Protein AF-A0A4U1FPP0-F1 (afdb_monomer)

Structure (mmCIF, N/CA/C/O backbone):
data_AF-A0A4U1FPP0-F1
#
_entry.id   AF-A0A4U1FPP0-F1
#
loop_
_atom_site.group_PDB
_atom_site.id
_atom_site.type_symbol
_atom_site.label_atom_id
_atom_site.label_alt_id
_atom_site.label_comp_id
_atom_site.label_asym_id
_atom_site.label_entity_id
_atom_site.label_seq_id
_atom_site.pdbx_PDB_ins_code
_atom_site.Cartn_x
_atom_site.Cartn_y
_atom_site.Cartn_z
_atom_site.occupancy
_atom_site.B_iso_or_equiv
_atom_site.auth_seq_id
_atom_site.auth_comp_id
_atom_site.auth_asym_id
_atom_site.auth_atom_id
_atom_site.pdbx_PDB_model_num
ATOM 1 N N . GLU A 1 1 ? 15.899 5.140 11.734 1.00 36.69 1 GLU A N 1
ATOM 2 C CA . GLU A 1 1 ? 16.759 6.018 10.917 1.00 36.69 1 GLU A CA 1
ATOM 3 C C . GLU A 1 1 ? 15.882 7.081 10.274 1.00 36.69 1 GLU A C 1
ATOM 5 O O . GLU A 1 1 ? 15.054 6.754 9.434 1.00 36.69 1 GLU A O 1
ATOM 10 N N . GLY A 1 2 ? 15.950 8.312 10.783 1.00 41.44 2 GLY A N 1
ATOM 11 C CA . GLY A 1 2 ? 15.238 9.457 10.219 1.00 41.44 2 GLY A CA 1
ATOM 12 C C . GLY A 1 2 ? 16.128 10.126 9.183 1.00 41.44 2 GLY A C 1
ATOM 13 O O . GLY A 1 2 ? 17.297 10.378 9.465 1.00 41.44 2 GLY A O 1
ATOM 14 N N . ILE A 1 3 ? 15.598 10.380 7.990 1.00 43.53 3 ILE A N 1
ATOM 15 C CA . ILE A 1 3 ? 16.332 11.097 6.951 1.00 43.53 3 ILE A CA 1
ATOM 16 C C . ILE A 1 3 ? 15.862 12.545 6.980 1.00 43.53 3 ILE A C 1
ATOM 18 O O . ILE A 1 3 ? 14.783 12.882 6.509 1.00 43.53 3 ILE A O 1
ATOM 22 N N . ALA A 1 4 ? 16.708 13.385 7.567 1.00 49.88 4 ALA A N 1
ATOM 23 C CA . ALA A 1 4 ? 16.749 14.806 7.287 1.00 49.88 4 ALA A CA 1
ATOM 24 C C . ALA A 1 4 ? 17.537 15.020 5.986 1.00 49.88 4 ALA A C 1
ATOM 26 O O . ALA A 1 4 ? 18.697 14.620 5.902 1.00 49.88 4 ALA A O 1
ATOM 27 N N . ALA A 1 5 ? 16.927 15.672 4.997 1.00 41.56 5 ALA A N 1
ATOM 28 C CA . ALA A 1 5 ? 17.625 16.425 3.957 1.00 41.56 5 ALA A CA 1
ATOM 29 C C . ALA A 1 5 ? 16.636 17.407 3.313 1.00 41.56 5 ALA A C 1
ATOM 31 O O . ALA A 1 5 ? 15.724 16.999 2.601 1.00 41.56 5 ALA A O 1
ATOM 32 N N . GLY A 1 6 ? 16.819 18.702 3.584 1.00 42.56 6 GLY A N 1
ATOM 33 C CA . GLY A 1 6 ? 16.060 19.814 3.004 1.00 42.56 6 GLY A CA 1
ATOM 34 C C . GLY A 1 6 ? 16.374 20.053 1.525 1.00 42.56 6 GLY A C 1
ATOM 35 O O . GLY A 1 6 ? 16.846 21.123 1.156 1.00 42.56 6 GLY A O 1
ATOM 36 N N . GLY A 1 7 ? 16.136 19.046 0.688 1.00 53.97 7 GLY A N 1
ATOM 37 C CA . GLY A 1 7 ? 15.951 19.213 -0.749 1.00 53.97 7 GLY A CA 1
ATOM 38 C C . GLY A 1 7 ? 14.461 19.334 -1.052 1.00 53.97 7 GLY A C 1
ATOM 39 O O . GLY A 1 7 ? 13.638 18.789 -0.318 1.00 53.97 7 GLY A O 1
ATOM 40 N N . VAL A 1 8 ? 14.107 20.048 -2.122 1.00 61.88 8 VAL A N 1
ATOM 41 C CA . VAL A 1 8 ? 12.754 20.013 -2.697 1.00 61.88 8 VAL A CA 1
ATOM 42 C C . VAL A 1 8 ? 12.345 18.543 -2.823 1.00 61.88 8 VAL A C 1
ATOM 44 O O . VAL A 1 8 ? 13.008 17.779 -3.520 1.00 61.88 8 VAL A O 1
ATOM 47 N N . MET A 1 9 ? 11.332 18.112 -2.072 1.00 69.19 9 MET A N 1
ATOM 48 C CA . MET A 1 9 ? 10.924 16.710 -2.073 1.00 69.19 9 MET A CA 1
ATOM 49 C C . MET A 1 9 ? 10.225 16.391 -3.396 1.00 69.19 9 MET A C 1
ATOM 51 O O . MET A 1 9 ? 9.107 16.836 -3.643 1.00 69.19 9 MET A O 1
ATOM 55 N N . ASP A 1 10 ? 10.885 15.607 -4.247 1.00 82.75 10 ASP A N 1
ATOM 56 C CA . ASP A 1 10 ? 10.285 15.070 -5.466 1.00 82.75 10 ASP A CA 1
ATOM 57 C C . ASP A 1 10 ? 9.196 14.034 -5.152 1.00 82.75 10 ASP A C 1
ATOM 59 O O . ASP A 1 10 ? 9.311 13.240 -4.213 1.00 82.75 10 ASP A O 1
ATOM 63 N N . VAL A 1 11 ? 8.175 13.959 -6.010 1.00 81.81 11 VAL A N 1
ATOM 64 C CA . VAL A 1 11 ? 7.034 13.031 -5.872 1.00 81.81 11 VAL A CA 1
ATOM 65 C C . VAL A 1 11 ? 7.491 11.572 -5.743 1.00 81.81 11 VAL A C 1
ATOM 67 O O . VAL A 1 11 ? 6.959 10.812 -4.936 1.00 81.81 11 VAL A O 1
ATOM 70 N N . ASN A 1 12 ? 8.515 11.169 -6.497 1.00 83.19 12 ASN A N 1
ATOM 71 C CA . ASN A 1 12 ? 9.028 9.797 -6.472 1.00 83.19 12 ASN A CA 1
ATOM 72 C C . ASN A 1 12 ? 9.734 9.471 -5.147 1.00 83.19 12 ASN A C 1
ATOM 74 O O . ASN A 1 12 ? 9.649 8.341 -4.663 1.00 83.19 12 ASN A O 1
ATOM 78 N N . THR A 1 13 ? 10.418 10.455 -4.561 1.00 85.00 13 THR A N 1
ATOM 79 C CA . THR A 1 13 ? 11.088 10.332 -3.262 1.00 85.00 13 THR A CA 1
ATOM 80 C C . THR A 1 13 ? 10.054 10.267 -2.144 1.00 85.00 13 THR A C 1
ATOM 82 O O . THR A 1 13 ? 10.125 9.370 -1.303 1.00 85.00 13 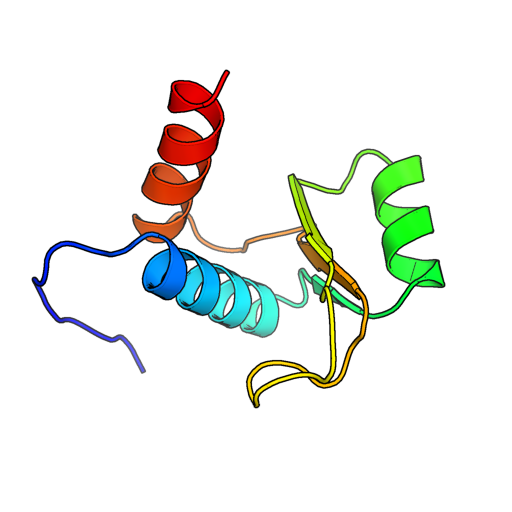THR A O 1
ATOM 85 N N . ALA A 1 14 ? 9.034 11.127 -2.203 1.00 85.69 14 ALA A N 1
ATOM 86 C CA . ALA A 1 14 ? 7.899 11.090 -1.290 1.00 85.69 14 ALA A CA 1
ATOM 87 C C . ALA A 1 14 ? 7.188 9.725 -1.332 1.00 85.69 14 ALA A C 1
ATOM 89 O O . ALA A 1 14 ? 6.937 9.117 -0.293 1.00 85.69 14 ALA A O 1
ATOM 90 N N . LEU A 1 15 ? 6.953 9.171 -2.527 1.00 83.00 15 LEU A N 1
ATOM 91 C CA . LEU A 1 15 ? 6.321 7.858 -2.681 1.00 83.00 15 LEU A CA 1
ATOM 92 C C . LEU A 1 15 ? 7.161 6.729 -2.066 1.00 83.00 15 LEU A C 1
ATOM 94 O O . LEU A 1 15 ? 6.619 5.847 -1.400 1.00 83.00 15 LEU A O 1
ATOM 98 N N . GLN A 1 16 ? 8.487 6.758 -2.232 1.00 82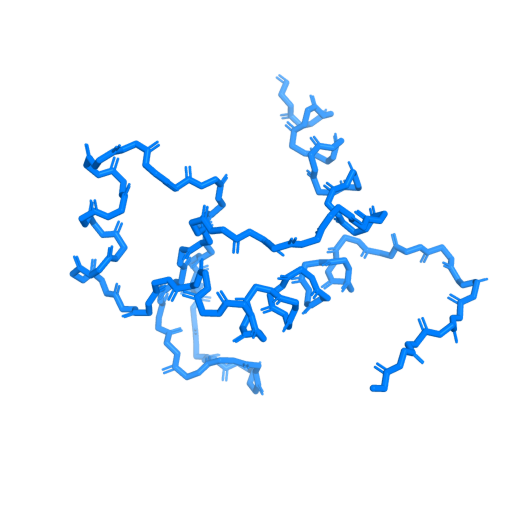.56 16 GLN A N 1
ATOM 99 C CA . GLN A 1 16 ? 9.368 5.787 -1.576 1.00 82.56 16 GLN A CA 1
ATOM 100 C C . GLN A 1 16 ? 9.334 5.900 -0.052 1.00 82.56 16 GLN A C 1
ATOM 102 O O . GLN A 1 16 ? 9.383 4.878 0.633 1.00 82.56 16 GLN A O 1
ATOM 107 N N . GLU A 1 17 ? 9.275 7.113 0.486 1.00 85.69 17 GLU A N 1
ATOM 108 C CA . GLU A 1 17 ? 9.224 7.340 1.926 1.00 85.69 17 GLU A CA 1
ATOM 109 C C . GLU A 1 17 ? 7.902 6.858 2.525 1.00 85.69 17 GLU A C 1
ATOM 111 O O . GLU A 1 17 ? 7.915 6.109 3.499 1.00 85.69 17 GLU A O 1
ATOM 116 N N . VAL A 1 18 ? 6.779 7.180 1.880 1.00 85.50 18 VAL A N 1
ATOM 117 C CA . VAL A 1 18 ? 5.442 6.722 2.282 1.00 85.50 18 VAL A CA 1
ATOM 118 C C . VAL A 1 18 ? 5.331 5.197 2.261 1.00 85.50 18 VAL A C 1
ATOM 120 O O . VAL A 1 18 ? 4.738 4.601 3.159 1.00 85.50 18 VAL A O 1
ATOM 123 N N . LEU A 1 19 ? 5.933 4.536 1.271 1.00 84.75 19 LEU A N 1
ATOM 124 C CA . LEU A 1 19 ? 5.977 3.075 1.246 1.00 84.75 19 LEU A CA 1
ATOM 125 C C . LEU A 1 19 ? 6.841 2.521 2.385 1.00 84.75 19 LEU A C 1
ATOM 127 O O . LEU A 1 19 ? 6.433 1.566 3.039 1.00 84.75 19 LEU A O 1
ATOM 131 N N . LYS A 1 20 ? 8.006 3.112 2.673 1.00 85.56 20 LYS A N 1
ATOM 132 C CA . LYS A 1 20 ? 8.867 2.675 3.787 1.00 85.56 20 LYS A CA 1
ATOM 133 C C . LYS A 1 20 ? 8.200 2.865 5.149 1.00 85.56 20 LYS A C 1
ATOM 135 O O . LYS A 1 20 ? 8.330 1.992 6.000 1.00 85.56 20 LYS A O 1
ATOM 140 N N . THR A 1 21 ? 7.480 3.961 5.367 1.00 85.75 21 THR A N 1
ATOM 141 C CA . THR A 1 21 ? 6.755 4.182 6.625 1.00 85.75 21 THR A CA 1
ATOM 142 C C . THR A 1 21 ? 5.577 3.226 6.760 1.00 85.75 21 THR A C 1
ATOM 144 O O . THR A 1 21 ? 5.451 2.571 7.790 1.00 85.75 21 THR A O 1
ATOM 147 N N . ALA A 1 22 ? 4.781 3.039 5.705 1.00 86.00 22 ALA A N 1
ATOM 148 C CA . ALA A 1 22 ? 3.690 2.065 5.710 1.00 86.00 22 ALA A CA 1
ATOM 149 C C . ALA A 1 22 ? 4.188 0.622 5.931 1.00 86.00 22 ALA A C 1
ATOM 151 O O . ALA A 1 22 ? 3.496 -0.181 6.554 1.00 86.00 22 ALA A O 1
ATOM 152 N N . LEU A 1 23 ? 5.408 0.297 5.477 1.00 84.88 23 LEU A N 1
ATOM 153 C CA . LEU A 1 23 ? 6.057 -0.992 5.739 1.00 84.88 23 LEU A CA 1
ATOM 154 C C . LEU A 1 23 ? 6.370 -1.206 7.222 1.00 84.88 23 LEU A C 1
ATOM 156 O O . LEU A 1 23 ? 6.219 -2.320 7.706 1.00 84.88 23 LEU A O 1
ATOM 160 N N . ILE A 1 24 ? 6.805 -0.162 7.931 1.00 88.19 24 ILE A N 1
ATOM 161 C CA . ILE A 1 24 ? 7.123 -0.229 9.368 1.00 88.19 24 ILE A CA 1
ATOM 162 C C . ILE A 1 24 ? 5.852 -0.419 10.208 1.00 88.19 24 ILE A C 1
ATOM 164 O O . ILE A 1 24 ? 5.912 -0.974 11.300 1.00 88.19 24 ILE A O 1
ATOM 168 N N . HIS A 1 25 ? 4.707 0.035 9.699 1.00 86.00 25 HIS A N 1
ATOM 169 C CA . HIS A 1 25 ? 3.417 -0.012 10.386 1.00 86.00 25 HIS A CA 1
ATOM 170 C C . HIS A 1 25 ? 2.514 -1.176 9.945 1.00 86.00 25 HIS A C 1
ATOM 172 O O . HIS A 1 25 ? 1.327 -1.157 10.258 1.00 86.00 25 HIS A O 1
ATOM 178 N N . ASP A 1 26 ? 3.041 -2.153 9.194 1.00 85.75 26 ASP A N 1
ATOM 179 C CA . ASP A 1 26 ? 2.282 -3.290 8.640 1.00 85.75 26 ASP A CA 1
ATOM 180 C C . ASP A 1 26 ? 1.010 -2.881 7.862 1.00 85.75 26 ASP A C 1
ATOM 182 O O . ASP A 1 26 ? 0.067 -3.653 7.684 1.00 85.75 26 ASP A O 1
ATOM 186 N N . GLY A 1 27 ? 0.997 -1.655 7.336 1.00 86.50 27 GLY A N 1
ATOM 187 C CA . GLY A 1 27 ? -0.155 -1.043 6.680 1.00 86.50 27 GLY A CA 1
ATOM 188 C C . GLY A 1 27 ? -0.199 -1.241 5.165 1.00 86.50 27 GLY A C 1
ATOM 189 O O . GLY A 1 27 ? -0.939 -0.549 4.465 1.00 86.50 27 GLY A O 1
ATOM 190 N N . LEU A 1 28 ? 0.600 -2.167 4.628 1.00 87.94 28 LEU A N 1
ATOM 191 C CA . LEU A 1 28 ? 0.716 -2.456 3.196 1.00 87.94 28 LEU A CA 1
ATOM 192 C C . LEU A 1 28 ? 0.149 -3.835 2.850 1.00 87.94 28 LEU A C 1
ATOM 194 O O . LEU A 1 28 ? 0.596 -4.850 3.376 1.00 87.94 28 LEU A O 1
ATOM 198 N N . ALA A 1 29 ? -0.772 -3.882 1.888 1.00 87.81 29 ALA A N 1
ATOM 199 C CA . ALA A 1 29 ? -1.170 -5.111 1.204 1.00 87.81 29 ALA A CA 1
ATOM 200 C C . ALA A 1 29 ? -0.230 -5.391 0.029 1.00 87.81 29 ALA A C 1
ATOM 202 O O . ALA A 1 29 ? 0.012 -4.511 -0.805 1.00 87.81 29 ALA A O 1
ATOM 203 N N . ARG A 1 30 ? 0.272 -6.627 -0.061 1.00 85.25 30 ARG A N 1
ATOM 204 C CA . ARG A 1 30 ? 1.200 -7.053 -1.112 1.00 85.25 30 ARG A CA 1
ATOM 205 C C . ARG A 1 30 ? 0.561 -8.153 -1.953 1.00 85.25 30 ARG A C 1
ATOM 207 O O . ARG A 1 30 ? 0.168 -9.198 -1.450 1.00 85.25 30 ARG A O 1
ATOM 214 N N . GLY A 1 31 ? 0.519 -7.947 -3.266 1.00 83.44 31 GLY A N 1
ATOM 215 C CA . GLY A 1 31 ? -0.038 -8.921 -4.203 1.00 83.44 31 GLY A CA 1
ATOM 216 C C . GLY A 1 31 ? -1.511 -8.684 -4.550 1.00 83.44 31 GLY A C 1
ATOM 217 O O . GLY A 1 31 ? -2.242 -7.965 -3.869 1.00 83.44 31 GLY A O 1
ATOM 218 N N . ILE A 1 32 ? -1.939 -9.307 -5.652 1.00 83.44 32 ILE A N 1
ATOM 219 C CA . ILE A 1 32 ? -3.197 -8.982 -6.346 1.00 83.44 32 ILE A CA 1
ATOM 220 C C . ILE A 1 32 ? -4.420 -9.290 -5.479 1.00 83.44 32 ILE A C 1
ATOM 222 O O . ILE A 1 32 ? -5.344 -8.485 -5.406 1.00 83.44 32 ILE A O 1
ATOM 226 N N . CYS A 1 33 ? -4.415 -10.426 -4.776 1.00 85.69 33 CYS A N 1
ATOM 227 C CA . CYS A 1 33 ? -5.562 -10.855 -3.979 1.00 85.69 33 CYS A CA 1
ATOM 228 C C . CYS A 1 33 ? -5.782 -9.966 -2.751 1.00 85.69 33 CYS A C 1
ATOM 230 O O . CYS A 1 33 ? -6.921 -9.699 -2.372 1.00 85.69 33 CYS A O 1
ATOM 232 N N . GLU A 1 34 ? -4.708 -9.508 -2.110 1.00 86.94 34 GLU A N 1
ATOM 233 C CA . GLU A 1 34 ? -4.816 -8.603 -0.965 1.00 86.94 34 GLU A CA 1
ATOM 234 C C . GLU A 1 34 ? -5.168 -7.186 -1.395 1.00 86.94 34 GLU A C 1
ATOM 236 O O . GLU A 1 34 ? -5.968 -6.534 -0.725 1.00 86.94 34 GLU A O 1
ATOM 241 N N . ALA A 1 35 ? -4.608 -6.736 -2.521 1.00 85.44 35 ALA A N 1
ATOM 242 C CA . ALA A 1 35 ? -4.944 -5.462 -3.136 1.00 85.44 35 ALA A CA 1
ATOM 243 C C . ALA A 1 35 ? -6.440 -5.390 -3.473 1.00 85.44 35 ALA A C 1
ATOM 245 O O . ALA A 1 35 ? -7.110 -4.449 -3.054 1.00 85.44 35 ALA A O 1
ATOM 246 N N . ALA A 1 36 ? -6.982 -6.419 -4.133 1.00 86.81 36 ALA A N 1
ATOM 247 C CA . ALA A 1 36 ? -8.408 -6.514 -4.443 1.00 86.81 36 ALA A CA 1
ATOM 248 C C . ALA A 1 36 ? -9.272 -6.443 -3.172 1.00 86.81 36 ALA A C 1
ATOM 250 O O . ALA A 1 36 ? -10.139 -5.583 -3.065 1.00 86.81 36 ALA A O 1
ATOM 251 N N . LYS A 1 37 ? -8.950 -7.238 -2.140 1.00 89.31 37 LYS A N 1
ATOM 252 C CA . LYS A 1 37 ? -9.670 -7.201 -0.853 1.00 89.31 37 LYS A CA 1
ATOM 253 C C . LYS A 1 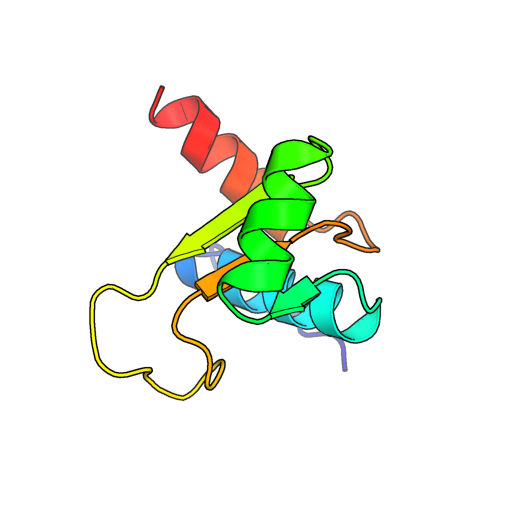37 ? -9.612 -5.833 -0.164 1.00 89.31 37 LYS A C 1
ATOM 255 O O . LYS A 1 37 ? -10.571 -5.444 0.498 1.00 89.31 37 LYS A O 1
ATOM 260 N N . ALA A 1 38 ? -8.483 -5.130 -0.250 1.00 89.00 38 ALA A N 1
ATOM 261 C CA . ALA A 1 38 ? -8.323 -3.796 0.329 1.00 89.00 38 ALA A CA 1
ATOM 262 C C . ALA A 1 38 ? -9.207 -2.762 -0.383 1.00 89.00 38 ALA A C 1
ATOM 264 O O . ALA A 1 38 ? -9.816 -1.911 0.268 1.00 89.00 38 ALA A O 1
ATOM 265 N N . LEU A 1 39 ? -9.288 -2.869 -1.712 1.00 86.69 39 LEU A N 1
ATOM 266 C CA . LEU A 1 39 ? -10.138 -2.036 -2.557 1.00 86.69 39 LEU A CA 1
ATOM 267 C C . LEU A 1 39 ? -11.623 -2.322 -2.302 1.00 86.69 39 LEU A C 1
ATOM 269 O O . LEU A 1 39 ? -12.381 -1.381 -2.078 1.00 86.69 39 LEU A O 1
ATOM 273 N N . ASP A 1 40 ? -12.019 -3.596 -2.225 1.00 92.25 40 ASP A N 1
ATOM 274 C CA . ASP A 1 40 ? -13.403 -4.008 -1.946 1.00 92.25 40 ASP A CA 1
ATOM 275 C C . ASP A 1 40 ? -13.902 -3.466 -0.601 1.00 92.25 40 ASP A C 1
ATOM 277 O O . ASP A 1 40 ? -15.034 -2.999 -0.474 1.00 92.25 40 ASP A O 1
ATOM 281 N N . LYS A 1 41 ? -13.029 -3.471 0.413 1.00 90.81 41 LYS A N 1
ATOM 282 C CA . LYS A 1 41 ? -13.331 -2.935 1.746 1.00 90.81 41 LYS A CA 1
ATOM 283 C C . LYS A 1 41 ? -13.261 -1.407 1.829 1.00 90.81 41 LYS A C 1
ATOM 285 O O . LYS A 1 41 ? -13.506 -0.871 2.906 1.00 90.81 41 LYS A O 1
ATOM 290 N N . ARG A 1 42 ? -12.910 -0.707 0.740 1.00 87.06 42 ARG A N 1
ATOM 291 C CA . ARG A 1 42 ? -12.629 0.745 0.715 1.00 87.06 42 ARG A CA 1
ATOM 292 C C . ARG A 1 42 ? -11.594 1.178 1.761 1.00 87.06 42 ARG A C 1
ATOM 29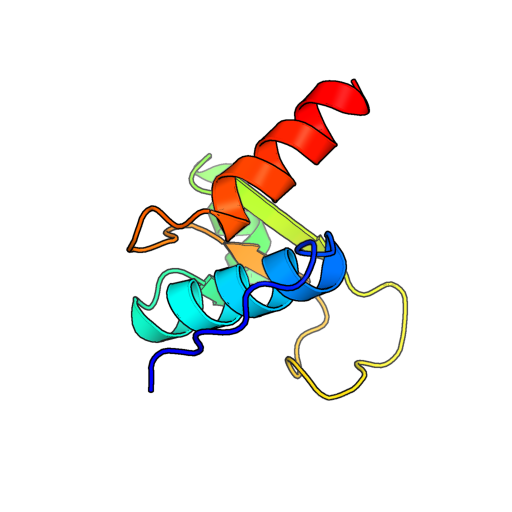4 O O . ARG A 1 42 ? -11.641 2.294 2.263 1.00 87.06 42 ARG A O 1
ATOM 301 N N . GLN A 1 43 ? -10.666 0.282 2.087 1.00 86.44 43 GLN A N 1
ATOM 302 C CA . GLN A 1 43 ? -9.561 0.534 3.017 1.00 86.44 43 GLN A CA 1
ATOM 303 C C . GLN A 1 43 ? -8.301 1.010 2.288 1.00 86.44 43 GLN A C 1
ATOM 305 O O . GLN A 1 43 ? -7.306 1.331 2.918 1.00 86.44 43 GLN A O 1
ATOM 310 N N . ALA A 1 44 ? -8.307 1.003 0.956 1.00 87.31 44 ALA A N 1
ATOM 311 C CA . ALA A 1 44 ? -7.179 1.430 0.145 1.00 87.31 44 ALA A CA 1
ATOM 312 C C . ALA A 1 44 ? -7.128 2.960 0.030 1.00 87.31 44 ALA A C 1
ATOM 314 O O . ALA A 1 44 ? -8.076 3.570 -0.466 1.00 87.31 44 ALA A O 1
ATOM 315 N N . HIS A 1 45 ? -6.000 3.560 0.408 1.00 86.00 45 HIS A N 1
ATOM 316 C CA . HIS A 1 45 ? -5.740 4.986 0.186 1.00 86.00 45 HIS A CA 1
ATOM 317 C C . HIS A 1 45 ? -4.899 5.246 -1.065 1.00 86.00 45 HIS A C 1
ATOM 319 O O . HIS A 1 45 ? -5.140 6.211 -1.783 1.00 86.00 45 HIS A O 1
ATOM 325 N N . LEU A 1 46 ? -3.926 4.378 -1.344 1.00 86.19 46 LEU A N 1
ATOM 326 C CA . LEU A 1 46 ? -3.043 4.482 -2.504 1.00 86.19 46 LEU A CA 1
ATOM 327 C C . LEU A 1 46 ? -2.800 3.091 -3.081 1.00 86.19 46 LEU A C 1
ATOM 329 O O . LEU A 1 46 ? -2.464 2.161 -2.348 1.00 86.19 46 LEU A O 1
ATOM 333 N N . CYS A 1 47 ? -2.929 2.951 -4.398 1.00 85.75 47 CYS A N 1
ATOM 334 C CA . CYS A 1 47 ? -2.568 1.737 -5.119 1.00 85.75 47 CYS A CA 1
ATOM 335 C C . CYS A 1 47 ? -1.430 2.051 -6.086 1.00 85.75 47 CYS A C 1
ATOM 337 O O . CYS A 1 47 ? -1.542 2.955 -6.911 1.00 85.75 47 CYS A O 1
ATOM 339 N N . VAL A 1 48 ? -0.350 1.281 -5.999 1.00 83.38 48 VAL A N 1
ATOM 340 C CA . VAL A 1 48 ? 0.789 1.375 -6.908 1.00 83.38 48 VAL A CA 1
ATOM 341 C C . VAL A 1 48 ? 0.833 0.102 -7.742 1.00 83.38 48 VAL A C 1
ATOM 343 O O . VAL A 1 48 ? 0.965 -1.007 -7.214 1.00 83.38 48 VAL A O 1
ATOM 346 N N . LEU A 1 49 ? 0.717 0.274 -9.057 1.00 82.44 49 LEU A N 1
ATOM 347 C CA . LEU A 1 49 ? 0.850 -0.794 -10.038 1.00 82.44 49 LEU A CA 1
ATOM 348 C C . LEU A 1 49 ? 2.187 -0.638 -10.763 1.00 82.44 49 LEU A C 1
ATOM 350 O O . LEU A 1 49 ? 2.523 0.452 -11.223 1.00 82.44 49 LEU A O 1
ATOM 354 N N . ALA A 1 50 ? 2.954 -1.722 -10.856 1.00 77.12 50 ALA A N 1
ATOM 355 C CA . ALA A 1 50 ? 4.191 -1.719 -11.621 1.00 77.12 50 ALA A CA 1
ATOM 356 C C . ALA A 1 50 ? 3.896 -2.002 -13.102 1.00 77.12 50 ALA A C 1
ATOM 358 O O . ALA A 1 50 ? 3.520 -3.115 -13.467 1.00 77.12 50 ALA A O 1
ATOM 359 N N . GLU A 1 51 ? 4.126 -1.019 -13.968 1.00 69.88 51 GLU A N 1
ATOM 360 C CA . GLU A 1 51 ? 4.108 -1.194 -15.424 1.00 69.88 51 GLU A CA 1
ATOM 361 C C . GLU A 1 51 ? 5.501 -1.701 -15.890 1.00 69.88 51 GLU A C 1
ATOM 363 O O . GLU A 1 51 ? 6.306 -0.960 -16.446 1.00 69.88 51 GLU A O 1
ATOM 368 N N . GLY A 1 52 ? 5.866 -2.954 -15.553 1.00 66.56 52 GLY A N 1
ATOM 369 C CA . GLY A 1 52 ? 7.148 -3.600 -15.935 1.00 66.56 52 GLY A CA 1
ATOM 370 C C . GLY A 1 52 ? 7.995 -4.201 -14.786 1.00 66.56 52 GLY A C 1
ATOM 371 O O . GLY A 1 52 ? 7.619 -4.131 -13.618 1.00 66.56 52 GLY A O 1
ATOM 372 N N . LYS A 1 53 ? 9.145 -4.842 -15.112 1.00 50.28 53 LYS A N 1
ATOM 373 C CA . LYS A 1 53 ? 10.018 -5.578 -14.151 1.00 50.28 53 LYS A CA 1
ATOM 374 C C . LYS A 1 53 ? 10.460 -4.684 -12.970 1.00 50.28 53 LYS A C 1
ATOM 376 O O . LYS A 1 53 ? 11.016 -3.609 -13.210 1.00 50.28 53 LYS A O 1
ATOM 381 N N . PRO A 1 54 ? 10.307 -5.135 -11.710 1.00 49.78 54 PRO A N 1
ATOM 382 C CA . PRO A 1 54 ? 10.474 -4.286 -10.532 1.00 49.78 54 PRO A CA 1
ATOM 383 C C . PRO A 1 54 ? 11.933 -3.847 -10.351 1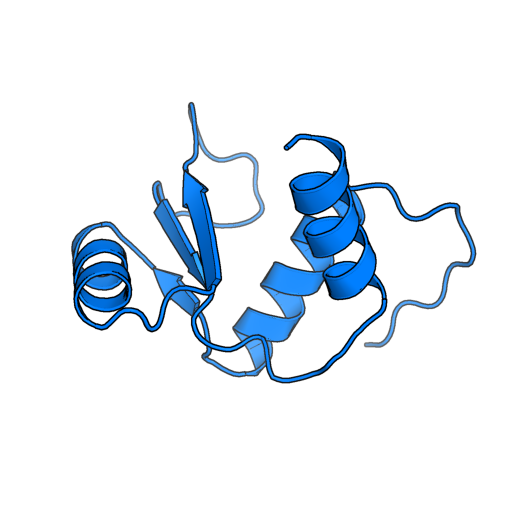.00 49.78 54 PRO A C 1
ATOM 385 O O . PRO A 1 54 ? 12.821 -4.656 -10.075 1.00 49.78 54 PRO A O 1
ATOM 388 N N . ARG A 1 55 ? 12.201 -2.540 -10.463 1.00 44.09 55 ARG A N 1
ATOM 389 C CA . ARG A 1 55 ? 13.487 -1.960 -10.055 1.00 44.09 55 ARG A CA 1
ATOM 390 C C . ARG A 1 55 ? 13.506 -1.811 -8.529 1.00 44.09 55 ARG A C 1
ATOM 392 O O . ARG A 1 55 ? 13.030 -0.831 -7.977 1.00 44.09 55 ARG A O 1
ATOM 399 N N . LYS A 1 56 ? 14.062 -2.827 -7.867 1.00 45.94 56 LYS A N 1
ATOM 400 C CA . LYS A 1 56 ? 14.737 -2.821 -6.551 1.00 45.94 56 LYS A CA 1
ATOM 401 C C . LYS A 1 56 ? 14.026 -2.311 -5.279 1.00 45.94 56 LYS A C 1
ATOM 403 O O . LYS A 1 56 ? 14.643 -2.446 -4.230 1.00 45.94 56 LYS A O 1
ATOM 408 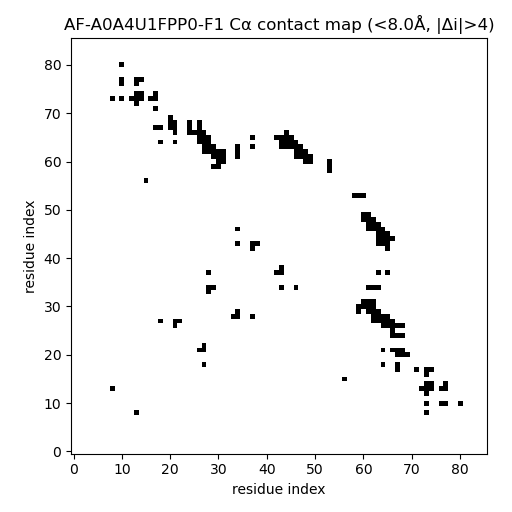N N . VAL A 1 57 ? 12.790 -1.799 -5.301 1.00 53.56 57 VAL A N 1
ATOM 409 C CA . VAL A 1 57 ? 12.150 -1.282 -4.063 1.00 53.56 57 VAL A CA 1
ATOM 410 C C . VAL A 1 57 ? 11.148 -2.262 -3.427 1.00 53.56 57 VAL A C 1
ATOM 412 O O . VAL A 1 57 ? 11.161 -2.406 -2.210 1.00 53.56 57 VAL A O 1
ATOM 415 N N . VAL A 1 58 ? 10.337 -3.000 -4.202 1.00 52.72 58 VAL A N 1
ATOM 416 C CA . VAL A 1 58 ? 9.434 -4.064 -3.697 1.00 52.72 58 VAL A CA 1
ATOM 417 C C . VAL A 1 58 ? 9.267 -5.153 -4.769 1.00 52.72 58 VAL A C 1
ATOM 419 O O . VAL A 1 58 ? 9.051 -4.843 -5.937 1.00 52.72 58 VAL A O 1
ATOM 422 N N . GLY A 1 59 ? 9.369 -6.434 -4.397 1.00 58.03 59 GLY A N 1
ATOM 423 C CA . GLY A 1 59 ? 9.265 -7.589 -5.308 1.00 58.03 59 GLY A CA 1
ATOM 424 C C . GLY A 1 59 ? 7.839 -7.980 -5.724 1.00 58.03 59 GLY A C 1
ATOM 425 O O . GLY A 1 59 ? 7.600 -9.144 -6.030 1.00 58.03 59 GLY A O 1
ATOM 426 N N . CYS A 1 60 ? 6.883 -7.050 -5.698 1.00 66.94 60 CYS A N 1
ATOM 427 C CA . CYS A 1 60 ? 5.473 -7.317 -5.992 1.00 66.94 60 CYS A CA 1
ATOM 428 C C . CYS A 1 60 ? 5.030 -6.548 -7.240 1.00 66.94 60 CYS A C 1
ATOM 430 O O . CYS A 1 60 ? 5.451 -5.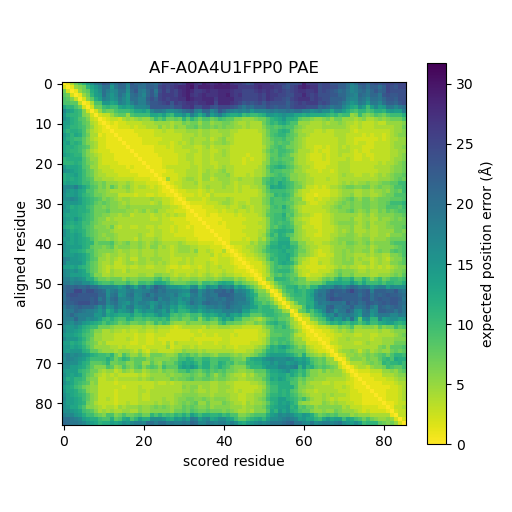416 -7.458 1.00 66.94 60 CYS A O 1
ATOM 432 N N . SER A 1 61 ? 4.149 -7.150 -8.040 1.00 72.44 61 SER A N 1
ATOM 433 C CA . SER A 1 61 ? 3.530 -6.504 -9.209 1.00 72.44 61 SER A CA 1
ATOM 434 C C . SER A 1 61 ? 2.522 -5.413 -8.827 1.00 72.44 61 SER A C 1
ATOM 436 O O . SER A 1 61 ? 2.224 -4.527 -9.623 1.00 72.44 61 SER A O 1
ATOM 438 N N . CYS A 1 62 ? 1.997 -5.480 -7.608 1.00 75.88 62 CYS A N 1
ATOM 439 C CA . CYS A 1 62 ? 0.911 -4.651 -7.107 1.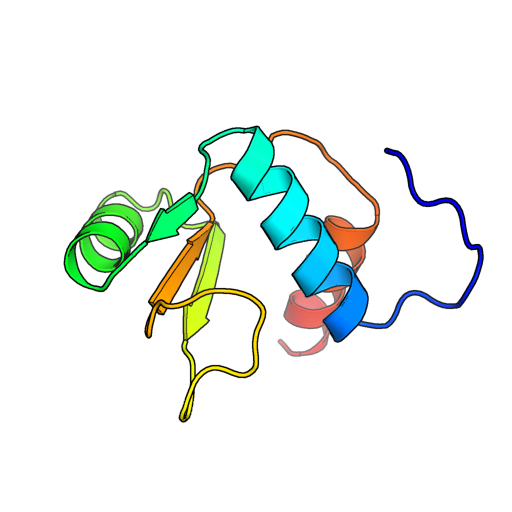00 75.88 62 CYS A CA 1
ATOM 440 C C . CYS A 1 62 ? 1.042 -4.490 -5.589 1.00 75.88 62 CYS A C 1
ATOM 442 O O . CYS A 1 62 ? 1.298 -5.459 -4.862 1.00 75.88 62 CYS A O 1
ATOM 444 N N . VAL A 1 63 ? 0.884 -3.252 -5.126 1.00 86.25 63 VAL A N 1
ATOM 445 C CA . VAL A 1 63 ? 0.979 -2.876 -3.712 1.00 86.25 63 VAL A CA 1
ATOM 446 C C . VAL A 1 63 ? -0.100 -1.852 -3.398 1.00 86.25 63 VAL A C 1
ATOM 448 O O . VAL A 1 63 ? -0.313 -0.916 -4.168 1.00 86.25 63 VAL A O 1
ATOM 451 N N . VAL A 1 64 ? -0.777 -2.025 -2.266 1.00 87.50 64 VAL A N 1
ATOM 452 C CA . VAL A 1 64 ? -1.833 -1.114 -1.809 1.00 87.50 64 VAL A CA 1
ATOM 453 C C . VAL A 1 64 ? -1.532 -0.664 -0.391 1.00 87.50 64 VAL A C 1
ATOM 455 O O . VAL A 1 64 ? -1.327 -1.497 0.490 1.00 87.50 64 VAL A O 1
ATOM 458 N N . VAL A 1 65 ? -1.530 0.647 -0.164 1.00 88.44 65 VAL A N 1
ATOM 459 C CA . VAL A 1 65 ? -1.400 1.229 1.171 1.00 88.44 65 VAL A CA 1
ATOM 460 C C . VAL A 1 65 ? -2.783 1.337 1.802 1.00 88.44 65 VAL A C 1
ATOM 462 O O . VAL A 1 65 ? -3.669 2.002 1.257 1.00 88.44 65 VAL A O 1
ATOM 465 N N . LYS A 1 66 ? -2.955 0.654 2.933 1.00 88.44 66 LYS A N 1
ATOM 466 C CA . LYS A 1 66 ? -4.147 0.715 3.787 1.00 88.44 66 LYS A CA 1
ATOM 467 C C . LYS A 1 66 ? -3.951 1.661 4.954 1.00 88.44 66 LYS A C 1
ATOM 469 O O . LYS A 1 66 ? -4.833 2.442 5.256 1.00 88.44 66 LYS A O 1
ATOM 474 N N . ASP A 1 67 ? -2.774 1.612 5.562 1.00 87.69 67 ASP A N 1
ATOM 475 C CA . ASP A 1 67 ? -2.435 2.435 6.708 1.00 87.69 67 ASP A CA 1
ATOM 476 C C . ASP A 1 67 ? -1.031 2.977 6.517 1.00 87.69 67 ASP A C 1
ATOM 478 O O . ASP A 1 67 ? -0.064 2.258 6.276 1.00 87.69 67 ASP A O 1
ATOM 482 N N . TYR A 1 68 ? -0.907 4.287 6.620 1.00 80.56 68 TYR A N 1
ATOM 483 C CA . TYR A 1 68 ? 0.388 4.937 6.490 1.00 80.56 68 TYR A CA 1
ATOM 484 C C . TYR A 1 68 ? 1.119 5.096 7.831 1.00 80.56 68 TYR A C 1
ATOM 486 O O . TYR A 1 68 ? 2.282 5.491 7.856 1.00 80.56 68 TYR A O 1
ATOM 494 N N . GLY A 1 69 ? 0.422 4.850 8.946 1.00 78.12 69 GLY A N 1
ATOM 495 C CA . GLY A 1 69 ? 0.928 4.886 10.322 1.00 78.12 69 GLY A CA 1
ATOM 496 C C . GLY A 1 69 ? 1.302 6.265 10.884 1.00 78.12 69 GLY A C 1
ATOM 497 O O . GLY A 1 69 ? 0.884 6.599 11.987 1.00 78.12 69 GLY A O 1
ATOM 498 N N . LYS A 1 70 ? 2.034 7.097 10.136 1.00 76.69 70 LYS A N 1
ATOM 499 C CA . LYS A 1 70 ? 2.407 8.469 10.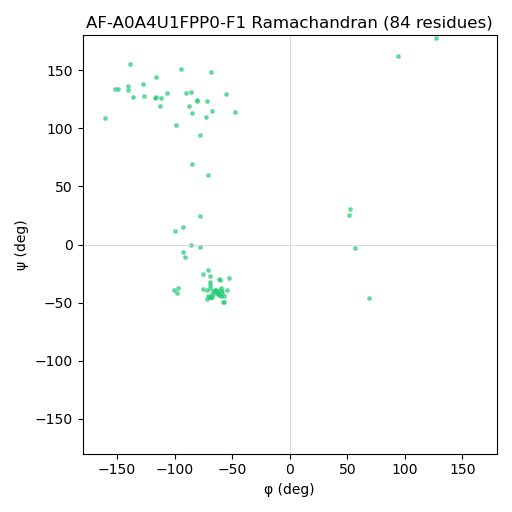521 1.00 76.69 70 LYS A CA 1
ATOM 500 C C . LYS A 1 70 ? 2.041 9.467 9.432 1.00 76.69 70 LYS A C 1
ATOM 502 O O . LYS A 1 70 ? 2.228 9.196 8.248 1.00 76.69 70 LYS A O 1
ATOM 507 N N . GLU A 1 71 ? 1.515 10.622 9.820 1.00 71.25 71 GLU A N 1
ATOM 508 C CA . GLU A 1 71 ? 1.445 11.790 8.938 1.00 71.25 71 GLU A CA 1
ATOM 509 C C . GLU A 1 71 ? 2.860 12.350 8.758 1.00 71.25 71 GLU A C 1
ATOM 511 O O . GLU A 1 71 ? 3.582 12.578 9.727 1.00 71.25 71 GLU A O 1
ATOM 516 N N . SER A 1 72 ? 3.291 12.455 7.503 1.00 79.00 72 SER A N 1
ATOM 517 C CA . SER A 1 72 ? 4.590 12.997 7.101 1.00 79.00 72 SER A CA 1
ATOM 518 C C . SER A 1 72 ? 4.371 13.866 5.870 1.00 79.00 72 SER A C 1
ATOM 520 O O . SER A 1 72 ? 3.442 13.602 5.106 1.00 79.00 72 SER A O 1
ATOM 522 N N . GLN A 1 73 ? 5.262 14.831 5.637 1.00 81.44 73 GLN A N 1
ATOM 523 C CA . GLN A 1 73 ? 5.224 15.738 4.481 1.00 81.44 73 GLN A CA 1
ATOM 524 C C . GLN A 1 73 ? 5.134 14.979 3.148 1.00 81.44 73 GLN A C 1
ATOM 526 O O . GLN A 1 73 ? 4.535 15.449 2.185 1.00 81.44 73 GLN A O 1
ATOM 531 N N . ALA A 1 74 ? 5.679 13.760 3.101 1.00 82.56 74 ALA A N 1
ATOM 532 C CA . ALA A 1 74 ? 5.603 12.891 1.937 1.00 82.56 74 ALA A CA 1
ATOM 533 C C . ALA A 1 74 ? 4.159 12.503 1.550 1.00 82.56 74 ALA A C 1
ATOM 535 O O . ALA A 1 74 ? 3.886 12.295 0.371 1.00 82.56 74 ALA A O 1
ATOM 536 N N . LYS A 1 75 ? 3.221 12.426 2.504 1.00 82.50 75 LYS A N 1
ATOM 537 C CA . LYS A 1 75 ? 1.800 12.217 2.188 1.00 82.50 75 LYS A CA 1
ATOM 538 C C . LYS A 1 75 ? 1.173 13.453 1.575 1.00 82.50 75 LYS A C 1
ATOM 540 O O . LYS A 1 75 ? 0.505 13.322 0.557 1.00 82.50 75 LYS A O 1
ATOM 545 N N . ASP A 1 76 ? 1.414 14.615 2.178 1.00 86.25 76 ASP A N 1
ATOM 546 C CA . ASP A 1 76 ? 0.815 15.878 1.748 1.00 86.25 76 ASP A CA 1
ATOM 547 C C . ASP A 1 76 ? 1.186 16.172 0.294 1.00 86.25 76 ASP A C 1
ATOM 549 O O . ASP A 1 76 ? 0.320 16.484 -0.512 1.00 86.25 76 ASP A O 1
ATOM 553 N N . ILE A 1 77 ? 2.450 15.945 -0.081 1.00 86.94 77 ILE A N 1
ATOM 554 C CA . ILE A 1 77 ? 2.930 16.107 -1.461 1.00 86.94 77 ILE A CA 1
ATOM 555 C C . ILE A 1 77 ? 2.217 15.150 -2.425 1.00 86.94 77 ILE A C 1
ATOM 557 O O . ILE A 1 77 ? 1.873 15.535 -3.542 1.00 86.94 77 ILE A O 1
ATOM 561 N N . ILE A 1 78 ? 2.001 13.890 -2.030 1.00 84.56 78 ILE A N 1
ATOM 562 C CA . ILE A 1 78 ? 1.317 12.904 -2.879 1.00 84.56 78 ILE A CA 1
ATOM 563 C C . ILE A 1 78 ? -0.163 13.267 -3.023 1.00 84.56 78 ILE A C 1
ATOM 565 O O . ILE A 1 78 ? -0.690 13.244 -4.134 1.00 84.56 78 ILE A O 1
ATOM 569 N N . GLU A 1 79 ? -0.833 13.621 -1.928 1.00 83.94 79 GLU A N 1
ATOM 570 C CA . GLU A 1 79 ? -2.227 14.063 -1.951 1.00 83.94 79 GLU A CA 1
ATOM 571 C C . GLU A 1 79 ? -2.395 15.338 -2.777 1.00 83.94 79 GLU A C 1
ATOM 573 O O . GLU A 1 79 ? -3.298 15.412 -3.611 1.00 83.94 79 GLU A O 1
ATOM 578 N N . GLU A 1 80 ? -1.497 16.308 -2.618 1.00 87.25 80 GLU A N 1
ATOM 579 C CA . GLU A 1 80 ? -1.465 17.531 -3.412 1.00 87.25 80 GLU A CA 1
ATOM 580 C C . GLU A 1 80 ? -1.225 17.224 -4.892 1.00 87.25 80 GLU A C 1
ATOM 582 O O . GLU A 1 80 ? -1.937 17.751 -5.744 1.00 87.25 80 GLU A O 1
ATOM 587 N N . TYR A 1 81 ? -0.312 16.307 -5.220 1.00 84.31 81 TYR A N 1
ATOM 588 C CA . TYR A 1 81 ? -0.076 15.873 -6.597 1.00 84.31 81 TYR A CA 1
ATOM 589 C C . TYR A 1 81 ? -1.334 15.256 -7.229 1.00 84.31 81 TYR A C 1
ATOM 591 O O . TYR A 1 81 ? -1.691 15.589 -8.361 1.00 84.31 81 TYR A O 1
ATOM 599 N N . PHE A 1 82 ? -2.051 14.396 -6.500 1.00 82.62 82 PHE A N 1
ATOM 600 C CA . PHE A 1 82 ? -3.315 13.824 -6.977 1.00 82.62 82 PHE A CA 1
ATOM 601 C C . PHE A 1 82 ? -4.441 14.855 -7.060 1.00 82.62 82 PHE A C 1
ATOM 603 O O . PHE A 1 82 ? -5.292 14.751 -7.942 1.00 82.62 82 PHE A O 1
ATOM 610 N N . LYS A 1 83 ? -4.447 15.850 -6.170 1.00 84.19 83 LYS A N 1
ATOM 611 C CA . LYS A 1 83 ? -5.419 16.945 -6.177 1.00 84.19 83 LYS A CA 1
ATOM 612 C C . LYS A 1 83 ? -5.180 17.915 -7.333 1.00 84.19 83 LYS A C 1
ATOM 614 O O . LYS A 1 83 ? -6.144 18.358 -7.939 1.00 84.19 83 LYS A O 1
ATOM 619 N N . CYS A 1 84 ? -3.922 18.211 -7.652 1.00 76.31 84 CYS A N 1
ATOM 620 C CA . CYS A 1 84 ? -3.521 19.131 -8.718 1.00 76.31 84 CYS A CA 1
ATOM 621 C C . CYS A 1 84 ? -3.683 18.515 -10.119 1.00 76.31 84 CYS A C 1
ATOM 623 O O . CYS A 1 84 ? -3.869 19.224 -11.103 1.00 76.31 84 CYS A O 1
ATOM 625 N N . LYS A 1 85 ? -3.641 17.180 -10.220 1.00 70.69 85 LYS A N 1
ATOM 626 C CA . LYS A 1 85 ? -3.860 16.436 -11.471 1.00 70.69 85 LYS A CA 1
ATOM 627 C C . LYS A 1 85 ? -5.341 16.145 -11.768 1.00 70.69 85 LYS A C 1
ATOM 629 O O . LYS A 1 85 ? -5.633 15.486 -12.765 1.00 70.69 85 LYS A O 1
ATOM 634 N N . LYS A 1 86 ? -6.249 16.576 -10.892 1.00 51.16 86 LYS A N 1
ATOM 635 C CA . LYS A 1 86 ? -7.697 16.393 -11.014 1.00 51.16 86 LYS A CA 1
ATOM 636 C C . LYS A 1 86 ? -8.341 17.616 -11.649 1.00 51.16 86 LYS A C 1
ATOM 638 O O . LYS A 1 86 ? -9.259 17.400 -12.467 1.00 51.16 86 LYS A O 1
#

Organism: Monodon monoceros (NCBI:txid40151)

Foldseek 3Di:
DDDDDPDPQDLVNLVLVLVVQLVVVVQKDAEDVSQVVCVVVVLFPDKDADPDCDDDRDRGRIMTGRDSPDDDVSVVVNVVVVVVVD

Nearest PDB structures (foldseek):
  7tql-assembly1_O  TM=8.414E-01  e=1.635E-09  Homo sapiens
  8b2l-assembly1_C1  TM=8.874E-01  e=1.299E-06  Nicotiana tabacum
  9axv-assembly1_AP  TM=6.844E-01  e=2.430E-06  Schizosaccharomyces pombe
  7nrd-assembly1_SD  TM=8.484E-01  e=2.569E-04  Saccharomyces cerevisiae S288C
  1kvv-assembly1_A  TM=3.605E-01  e=3.536E+00  Archaeoglobus fulgidus

InterPro domains:
  IPR000530 Small ribosomal subunit protein eS12 [PR00972] (18-31)
  IPR000530 Small ribosomal subunit protein eS12 [PR00972] (32-48)
  IPR004038 Ribosomal protein eL8/eL30/eS12/Gadd45 [PF01248] (14-51)
  IPR029064 Ribosomal protein eL30-like superfamily [G3DSA:3.30.1330.30] (1-51)
  IPR029064 Ribosomal protein eL30-like superfamily [G3DSA:3.30.1330.30] (52-86)
  IPR029064 Ribosomal protein eL30-like superfamily [SSF55315] (9-83)
  IPR047860 Small ribosomal subunit protein eS12, conserved site [PS01189] (14-32)

Mean predicted aligned error: 8.33 Å

Secondary structure (DSSP, 8-state):
------S---HHHHHHHHHHHHHHTT-EEESHHHHHHHHHTT--SEEEE-SSS--SS-S-SEEEES---S--HHHHHHHHHHHHT-

pLDDT: mean 76.82, std 14.69, range [36.69, 92.25]

Solvent-accessible surface area (backbone atoms only — not comparable to full-atom values): 5191 Å² total; per-residue (Å²): 137,84,85,86,72,99,58,90,81,46,68,71,57,21,51,52,48,47,52,54,43,8,57,77,55,72,16,55,32,71,30,67,71,44,31,50,53,31,51,75,69,68,44,49,79,46,76,50,73,55,95,61,86,71,81,88,81,58,99,53,66,28,40,21,36,55,34,51,82,63,93,49,72,38,52,55,54,50,53,47,52,57,58,74,75,104

Radius of gyration: 13.1 Å; Cα contacts (8 Å, |Δi|>4): 103; chains: 1; bounding box: 31×31×27 Å

Sequence (86 aa):
EGIAAGGVMDVNTALQEVLKTALIHDGLARGICEAAKALDKRQAHLCVLAEGKPRKVVGCSCVVVKDYGKESQAKDIIEEYFKCKK